Protein AF-A0A925ZHE9-F1 (afdb_monomer)

Solvent-accessible surface area (backbone atoms only — not comparable to full-atom values): 6860 Å² total; per-residue (Å²): 112,70,65,62,51,52,51,48,53,51,49,50,53,54,48,51,52,53,48,51,56,50,72,44,101,66,82,59,87,50,66,69,56,35,51,38,27,52,34,43,50,35,16,62,72,32,33,59,88,24,31,81,38,71,90,48,62,62,64,17,59,75,72,70,27,58,69,44,68,93,78,59,42,76,81,66,66,47,94,32,35,84,45,81,67,48,42,77,71,52,33,71,79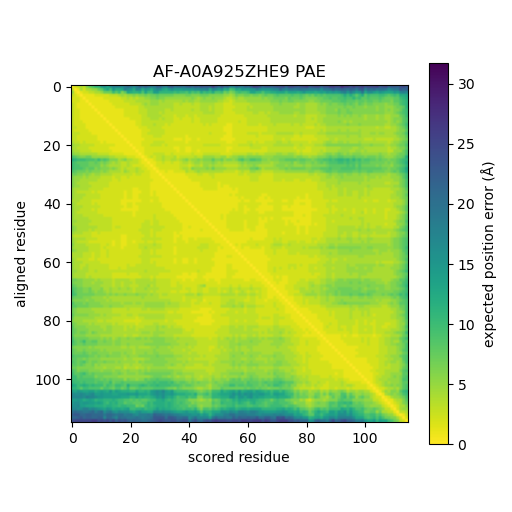,43,47,66,58,24,62,78,64,75,50,73,68,90,64,64,78,91,57,72,81,77,119

Sequence (115 aa):
VGEVLAAGLLTTCVYEFVHCIQHLAYKPKSRLLADMKRRHMAHHFHDEDGNYGITTFFWDKAFGTYYDRALGHRPEKSPTVFNLGYDEDVAKEYPWVAELSGGVATGHPRQRGRG

Mean predicted aligned error: 4.67 Å

Structure (mmCIF, N/CA/C/O backbone):
data_AF-A0A925ZHE9-F1
#
_entry.id   AF-A0A925ZHE9-F1
#
loop_
_atom_site.group_PDB
_atom_site.id
_atom_site.type_symbol
_atom_site.label_atom_id
_atom_site.label_alt_id
_atom_site.label_comp_id
_atom_site.label_asym_id
_atom_site.label_entity_id
_atom_site.label_seq_id
_atom_site.pdbx_PDB_ins_code
_atom_site.Cartn_x
_atom_site.Cartn_y
_atom_site.Cartn_z
_atom_site.occupancy
_atom_site.B_iso_or_equiv
_atom_site.auth_seq_id
_atom_site.auth_comp_id
_atom_site.auth_asym_id
_atom_site.auth_atom_id
_atom_site.pdbx_PDB_model_num
ATOM 1 N N . VAL A 1 1 ? 21.121 -20.524 -12.258 1.00 73.88 1 VAL A N 1
ATOM 2 C CA . VAL A 1 1 ? 20.809 -20.198 -10.840 1.00 73.88 1 VAL A CA 1
ATOM 3 C C . VAL A 1 1 ? 21.302 -18.803 -10.458 1.00 73.88 1 VAL A C 1
ATOM 5 O O . VAL A 1 1 ? 20.488 -18.019 -9.995 1.00 73.88 1 VAL A O 1
ATOM 8 N N . GLY A 1 2 ? 22.573 -18.450 -10.710 1.00 86.12 2 GLY A N 1
ATOM 9 C CA . GLY A 1 2 ? 23.110 -17.118 -10.374 1.00 86.12 2 GLY A CA 1
ATOM 10 C C . GLY A 1 2 ? 22.401 -15.935 -11.051 1.00 86.12 2 GLY A C 1
ATOM 11 O O . GLY A 1 2 ? 22.107 -14.947 -10.391 1.00 86.12 2 GLY A O 1
ATOM 12 N N . GLU A 1 3 ? 22.047 -16.053 -12.333 1.00 89.69 3 GLU A N 1
ATOM 13 C CA . GLU A 1 3 ? 21.380 -14.972 -13.084 1.00 89.69 3 GLU A CA 1
ATOM 14 C C . GLU A 1 3 ? 19.953 -14.688 -12.597 1.00 89.69 3 GLU A C 1
ATOM 16 O O . GLU A 1 3 ? 19.568 -13.533 -12.445 1.00 89.69 3 GLU A O 1
ATOM 21 N N . VAL A 1 4 ? 19.181 -15.735 -12.288 1.00 95.00 4 VAL A N 1
ATOM 22 C CA . VAL A 1 4 ? 17.815 -15.604 -11.751 1.00 95.00 4 VAL A CA 1
ATOM 23 C C . VAL A 1 4 ? 17.843 -14.942 -10.375 1.00 95.00 4 VAL A C 1
ATOM 25 O O . VAL A 1 4 ? 17.028 -14.066 -10.098 1.00 95.00 4 VAL A O 1
ATOM 28 N N . LEU A 1 5 ? 18.813 -15.311 -9.533 1.00 96.25 5 LEU A N 1
ATOM 29 C CA . LEU A 1 5 ? 19.010 -14.669 -8.237 1.00 96.25 5 LEU A CA 1
ATOM 30 C C . LEU A 1 5 ? 19.387 -13.191 -8.400 1.00 96.25 5 LEU A C 1
ATOM 32 O O . LEU A 1 5 ? 18.794 -12.339 -7.745 1.00 96.25 5 LEU A O 1
ATOM 36 N N . ALA A 1 6 ? 20.329 -12.877 -9.294 1.00 97.06 6 ALA A N 1
ATOM 37 C CA . ALA A 1 6 ? 20.739 -11.500 -9.558 1.00 97.06 6 ALA A CA 1
ATOM 38 C C . ALA A 1 6 ? 19.571 -10.643 -10.075 1.00 97.06 6 ALA A C 1
ATOM 40 O O . ALA A 1 6 ? 19.356 -9.535 -9.585 1.00 97.06 6 ALA A O 1
ATOM 41 N N . ALA A 1 7 ? 18.776 -11.170 -11.009 1.00 96.88 7 ALA A N 1
ATOM 42 C CA . ALA A 1 7 ? 17.582 -10.499 -11.517 1.00 96.88 7 ALA A CA 1
ATOM 43 C C . ALA A 1 7 ? 16.522 -10.301 -10.423 1.00 96.88 7 ALA A C 1
ATOM 45 O O . ALA A 1 7 ? 15.929 -9.224 -10.335 1.00 96.88 7 ALA A O 1
ATOM 46 N N . GLY A 1 8 ? 16.313 -11.303 -9.563 1.00 96.81 8 GLY A N 1
ATOM 47 C CA . GLY A 1 8 ? 15.412 -11.208 -8.416 1.00 96.81 8 GLY A CA 1
ATOM 48 C C . GLY A 1 8 ? 15.835 -10.107 -7.445 1.00 96.81 8 GLY A C 1
ATOM 49 O O . GLY A 1 8 ? 15.035 -9.233 -7.128 1.00 96.81 8 GLY A O 1
ATOM 50 N N . LEU A 1 9 ? 17.113 -10.081 -7.054 1.00 97.50 9 LEU A N 1
ATOM 51 C CA . LEU A 1 9 ? 17.661 -9.048 -6.171 1.00 97.50 9 LEU A CA 1
ATOM 52 C C . LEU A 1 9 ? 17.543 -7.651 -6.782 1.00 97.50 9 LEU A C 1
ATOM 54 O O . LEU A 1 9 ? 17.102 -6.723 -6.109 1.00 97.50 9 LEU A O 1
ATOM 58 N N . LEU A 1 10 ? 17.887 -7.501 -8.064 1.00 97.56 10 LEU A N 1
ATOM 59 C CA . LEU A 1 10 ? 17.755 -6.223 -8.759 1.00 97.56 10 LEU A CA 1
ATOM 60 C C . LEU A 1 10 ? 16.294 -5.760 -8.795 1.00 97.56 10 LEU A C 1
ATOM 62 O O . LEU A 1 10 ? 16.015 -4.593 -8.528 1.00 97.56 10 LEU A O 1
ATOM 66 N N . THR A 1 11 ? 15.367 -6.675 -9.080 1.00 96.56 11 THR A N 1
ATOM 67 C CA . THR A 1 11 ? 13.928 -6.383 -9.102 1.00 96.56 11 THR A CA 1
ATOM 68 C C . THR A 1 11 ? 13.446 -5.921 -7.731 1.00 96.56 11 THR A C 1
ATOM 70 O O . THR A 1 11 ? 12.778 -4.892 -7.650 1.00 96.56 11 THR A O 1
ATOM 73 N N . THR A 1 12 ? 13.842 -6.609 -6.656 1.00 96.75 12 THR A N 1
ATOM 74 C CA . THR A 1 12 ? 13.523 -6.209 -5.278 1.00 96.75 12 THR A CA 1
ATOM 75 C C . THR A 1 12 ? 14.099 -4.835 -4.944 1.00 96.75 12 THR A C 1
ATOM 77 O O . THR A 1 12 ? 13.378 -3.985 -4.432 1.00 96.75 12 THR A O 1
ATOM 80 N N . CYS A 1 13 ? 15.360 -4.559 -5.289 1.00 97.94 13 CYS A N 1
ATOM 81 C CA . CYS A 1 13 ? 15.969 -3.248 -5.049 1.00 97.94 13 CYS A CA 1
ATOM 82 C C . CYS A 1 13 ? 15.222 -2.118 -5.772 1.00 97.94 13 CYS A C 1
ATOM 84 O O . CYS A 1 13 ? 14.976 -1.067 -5.183 1.00 97.94 13 CYS A O 1
ATOM 86 N N . VAL A 1 14 ? 14.843 -2.322 -7.038 1.00 96.19 14 VAL A N 1
ATOM 87 C CA . VAL A 1 14 ? 14.069 -1.331 -7.803 1.00 96.19 14 VAL A CA 1
ATOM 88 C C . VAL A 1 14 ? 12.676 -1.151 -7.203 1.00 96.19 14 VAL A C 1
ATOM 90 O O . VAL A 1 14 ? 12.219 -0.017 -7.057 1.00 96.19 14 VAL A O 1
ATOM 93 N N . TYR A 1 15 ? 12.014 -2.247 -6.835 1.00 96.56 15 TYR A N 1
ATOM 94 C CA . TYR A 1 15 ? 10.705 -2.224 -6.192 1.00 96.56 15 TYR A CA 1
ATOM 95 C C . TYR A 1 15 ? 10.731 -1.408 -4.893 1.00 96.56 15 TYR A C 1
ATOM 97 O O . TYR A 1 15 ? 9.967 -0.452 -4.762 1.00 96.56 15 TYR A O 1
ATOM 105 N N . GLU A 1 16 ? 11.672 -1.699 -3.992 1.00 97.12 16 GLU A N 1
ATOM 106 C CA . GLU A 1 16 ? 11.813 -0.987 -2.717 1.00 97.12 16 GLU A CA 1
ATOM 107 C C . GLU A 1 16 ? 12.249 0.472 -2.897 1.00 97.12 16 GLU A C 1
ATOM 109 O O . GLU A 1 16 ? 11.799 1.358 -2.171 1.00 97.12 16 GLU A O 1
ATOM 114 N N . PHE A 1 17 ? 13.078 0.773 -3.900 1.00 94.44 17 PHE A N 1
ATOM 115 C CA . PHE A 1 17 ? 13.438 2.155 -4.217 1.00 94.44 17 PHE A CA 1
ATOM 116 C C . PHE A 1 17 ? 12.210 2.982 -4.625 1.00 94.44 17 PHE A C 1
ATOM 118 O O . PHE A 1 17 ? 12.008 4.095 -4.129 1.00 94.44 17 PHE A O 1
ATOM 125 N N . VAL A 1 18 ? 11.362 2.436 -5.504 1.00 94.19 18 VAL A N 1
ATOM 126 C CA . VAL A 1 18 ? 10.115 3.094 -5.918 1.00 94.19 18 VAL A CA 1
ATOM 127 C C . VAL A 1 18 ? 9.160 3.228 -4.734 1.00 94.19 18 VAL A C 1
ATOM 129 O O . VAL A 1 18 ? 8.608 4.311 -4.527 1.00 94.19 18 VAL A O 1
ATOM 132 N N . HIS A 1 19 ? 9.015 2.171 -3.933 1.00 96.50 19 HIS A N 1
ATOM 133 C CA . HIS A 1 19 ? 8.204 2.166 -2.719 1.00 96.50 19 HIS A CA 1
ATOM 134 C C . HIS A 1 19 ? 8.622 3.285 -1.751 1.00 96.50 19 HIS A C 1
ATOM 136 O O . HIS A 1 19 ? 7.802 4.105 -1.331 1.00 96.50 19 HIS A O 1
ATOM 142 N N . CYS A 1 20 ? 9.925 3.398 -1.480 1.00 95.31 20 CYS A N 1
ATOM 143 C CA . CYS A 1 20 ? 10.494 4.429 -0.619 1.00 95.31 20 CYS A CA 1
ATOM 144 C C . CYS A 1 20 ? 10.135 5.841 -1.106 1.00 95.31 20 CYS A C 1
ATOM 146 O O . CYS A 1 20 ? 9.613 6.654 -0.340 1.00 95.31 20 CYS A O 1
ATOM 148 N N . ILE A 1 21 ? 10.319 6.126 -2.402 1.00 92.44 21 ILE A N 1
ATOM 149 C CA . I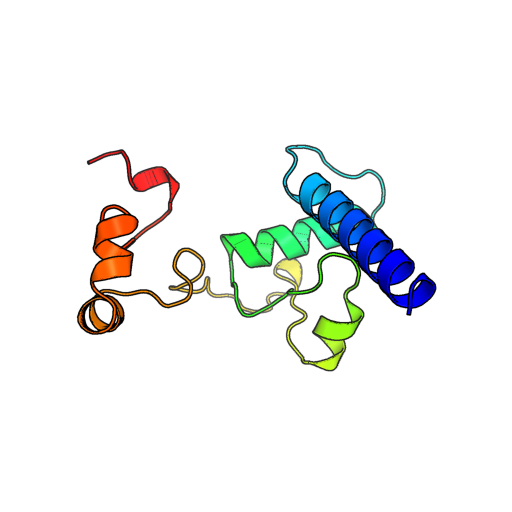LE A 1 21 ? 9.984 7.435 -2.988 1.00 92.44 2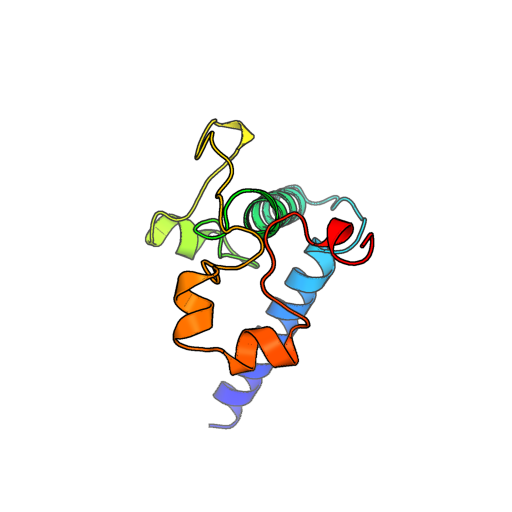1 ILE A CA 1
ATOM 150 C C . ILE A 1 21 ? 8.510 7.800 -2.776 1.00 92.44 21 ILE A C 1
ATOM 152 O O . ILE A 1 21 ? 8.189 8.975 -2.561 1.00 92.44 21 ILE A O 1
ATOM 156 N N . GLN A 1 22 ? 7.604 6.824 -2.837 1.00 95.00 22 GLN A N 1
ATOM 157 C CA . GLN A 1 22 ? 6.173 7.065 -2.665 1.00 95.00 22 GLN A CA 1
ATOM 158 C C . GLN A 1 22 ? 5.829 7.527 -1.238 1.00 95.00 22 GLN A C 1
ATOM 160 O O . GLN A 1 22 ? 4.916 8.342 -1.082 1.00 95.00 22 GLN A O 1
ATOM 165 N N . HIS A 1 23 ? 6.602 7.119 -0.226 1.00 94.88 23 HIS A N 1
ATOM 166 C CA . HIS A 1 23 ? 6.447 7.573 1.162 1.00 94.88 23 HIS A CA 1
ATOM 167 C C . HIS A 1 23 ? 7.122 8.913 1.483 1.00 94.88 23 HIS A C 1
ATOM 169 O O . HIS A 1 23 ? 6.738 9.572 2.450 1.00 94.88 23 HIS A O 1
ATOM 175 N N . LEU A 1 24 ? 8.092 9.365 0.682 1.00 94.00 24 LEU A N 1
ATOM 176 C CA . LEU A 1 24 ? 8.756 10.653 0.914 1.00 94.00 24 LEU A CA 1
ATOM 177 C C . LEU A 1 24 ? 7.773 11.823 0.800 1.00 94.00 24 LEU A C 1
ATOM 179 O O . LEU A 1 24 ? 6.881 11.812 -0.046 1.00 94.00 24 LEU A O 1
ATOM 183 N N . ALA A 1 25 ? 7.974 12.895 1.568 1.00 91.38 25 ALA A N 1
ATOM 184 C CA . ALA A 1 25 ? 7.161 14.120 1.529 1.00 91.38 25 ALA A CA 1
ATOM 185 C C . ALA A 1 25 ? 7.438 15.008 0.289 1.00 91.38 25 ALA A C 1
ATOM 187 O O . ALA A 1 25 ? 7.603 16.219 0.383 1.00 91.38 25 ALA A O 1
ATOM 188 N N . TYR A 1 26 ? 7.498 14.400 -0.896 1.00 90.81 26 TYR A N 1
ATOM 189 C CA . TYR A 1 26 ? 7.795 15.037 -2.180 1.00 90.81 26 TYR A CA 1
ATOM 190 C C . TYR A 1 26 ? 6.684 14.753 -3.199 1.00 90.81 26 TYR A C 1
ATOM 192 O O . TYR A 1 26 ? 6.076 13.681 -3.187 1.00 90.81 26 TYR A O 1
ATOM 200 N N . LYS A 1 27 ? 6.402 15.698 -4.101 1.00 89.75 27 LYS A N 1
ATOM 201 C CA . LYS A 1 27 ? 5.441 15.509 -5.197 1.00 89.75 27 LYS A CA 1
ATOM 202 C C . LYS A 1 27 ? 6.176 15.180 -6.503 1.00 89.75 27 LYS A C 1
ATOM 204 O O . LYS A 1 27 ? 6.862 16.061 -7.025 1.00 89.75 27 LYS A O 1
ATOM 209 N N . PRO A 1 28 ? 5.996 13.973 -7.075 1.00 91.56 28 PRO A N 1
ATOM 210 C CA . PRO A 1 28 ? 6.614 13.626 -8.345 1.00 91.56 28 PRO A CA 1
ATOM 211 C C . PRO A 1 28 ? 6.216 14.545 -9.495 1.00 91.56 28 PRO A C 1
ATOM 213 O O . PRO A 1 28 ? 5.044 14.886 -9.649 1.00 91.56 28 PRO A O 1
ATOM 216 N N . LYS A 1 29 ? 7.198 14.919 -10.328 1.00 91.88 29 LYS A N 1
ATOM 217 C CA . LYS A 1 29 ? 6.956 15.683 -11.567 1.00 91.88 29 LYS A CA 1
ATOM 218 C C . LYS A 1 29 ? 6.297 14.823 -12.649 1.00 91.88 29 LYS A C 1
ATOM 220 O O . LYS A 1 29 ? 5.487 15.317 -13.424 1.00 91.88 29 LYS A O 1
ATOM 225 N N . SER A 1 30 ? 6.645 13.535 -12.700 1.00 94.06 30 SER A N 1
ATOM 226 C CA . SER A 1 30 ? 6.029 12.580 -13.623 1.00 94.06 30 SER A CA 1
ATOM 227 C C . SER A 1 30 ? 4.602 12.261 -13.185 1.00 94.06 30 SER A C 1
ATOM 229 O O . SER A 1 30 ? 4.380 11.873 -12.037 1.00 94.06 30 SER A O 1
ATOM 231 N N . ARG A 1 31 ? 3.648 12.373 -14.118 1.00 93.69 31 ARG A N 1
ATOM 232 C CA . ARG A 1 31 ? 2.233 12.045 -13.878 1.00 93.69 31 ARG A CA 1
ATOM 233 C C . ARG A 1 31 ? 2.056 10.599 -13.421 1.00 93.69 31 ARG A C 1
ATOM 235 O O . ARG A 1 31 ? 1.361 10.365 -12.443 1.00 93.69 31 ARG A O 1
ATOM 242 N N . LEU A 1 32 ? 2.751 9.660 -14.067 1.00 92.69 32 LEU A N 1
ATOM 243 C CA . LEU A 1 32 ? 2.689 8.241 -13.715 1.00 92.69 32 LEU A CA 1
ATOM 244 C C . LEU A 1 32 ? 3.132 8.001 -12.266 1.00 92.69 32 LEU A C 1
ATOM 246 O O . LEU A 1 32 ? 2.421 7.353 -11.506 1.00 92.69 32 LEU A O 1
ATOM 250 N N . LEU A 1 33 ? 4.272 8.571 -11.865 1.00 92.50 33 LEU A N 1
ATOM 251 C CA . LEU A 1 33 ? 4.786 8.423 -10.499 1.00 92.50 33 LEU A CA 1
ATOM 252 C C . LEU A 1 33 ? 3.887 9.114 -9.467 1.00 92.50 33 LEU A C 1
ATOM 254 O O . LEU A 1 33 ? 3.736 8.621 -8.352 1.00 92.50 33 LEU A O 1
ATOM 258 N N . ALA A 1 34 ? 3.281 10.248 -9.828 1.00 94.44 34 ALA A N 1
ATOM 259 C CA . ALA A 1 34 ? 2.313 10.923 -8.973 1.00 94.44 34 ALA A CA 1
ATOM 260 C C . ALA A 1 34 ? 1.047 10.072 -8.771 1.00 94.44 34 ALA A C 1
ATOM 262 O O . ALA A 1 34 ? 0.552 9.991 -7.648 1.00 94.44 34 ALA A O 1
ATOM 263 N N . ASP A 1 35 ? 0.561 9.402 -9.819 1.00 95.06 35 ASP A N 1
ATOM 264 C CA . ASP A 1 35 ? -0.569 8.475 -9.726 1.00 95.06 35 ASP A CA 1
ATOM 265 C C . ASP A 1 35 ? -0.231 7.225 -8.912 1.00 95.06 35 ASP A C 1
ATOM 267 O O . ASP A 1 35 ? -1.028 6.835 -8.061 1.00 95.06 35 ASP A O 1
ATOM 271 N N . MET A 1 36 ? 0.953 6.635 -9.113 1.00 95.69 36 MET A N 1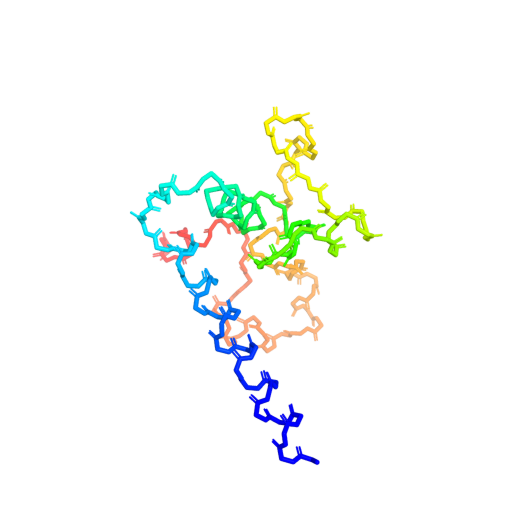
ATOM 272 C CA . MET A 1 36 ? 1.426 5.504 -8.305 1.00 95.69 36 MET A CA 1
ATOM 273 C C . MET A 1 36 ? 1.474 5.879 -6.827 1.00 95.69 36 MET A C 1
ATOM 275 O O . MET A 1 36 ? 0.843 5.228 -6.002 1.00 95.69 36 MET A O 1
ATOM 279 N N . LYS A 1 37 ? 2.118 7.007 -6.502 1.00 96.06 37 LYS A N 1
ATOM 280 C CA . LYS A 1 37 ? 2.166 7.521 -5.134 1.00 96.06 37 LYS A CA 1
ATOM 281 C C . LYS A 1 37 ? 0.770 7.743 -4.557 1.00 96.06 37 LYS A C 1
ATOM 283 O O . LYS A 1 37 ? 0.504 7.349 -3.430 1.00 96.06 37 LYS A O 1
ATOM 288 N N . ARG A 1 38 ? -0.132 8.386 -5.299 1.00 95.69 38 ARG A N 1
ATOM 289 C CA . ARG A 1 38 ? -1.499 8.657 -4.832 1.00 95.69 38 ARG A CA 1
ATOM 290 C C . ARG A 1 38 ? -2.255 7.369 -4.495 1.00 95.69 38 ARG A C 1
ATOM 292 O O . ARG A 1 38 ? -2.962 7.346 -3.492 1.00 95.69 38 ARG A O 1
ATOM 299 N N . ARG A 1 39 ? -2.114 6.326 -5.317 1.00 96.75 39 ARG A N 1
ATOM 300 C CA . ARG A 1 39 ? -2.747 5.013 -5.106 1.00 96.75 39 ARG A CA 1
ATOM 301 C C . ARG A 1 39 ? -2.123 4.260 -3.937 1.00 96.75 39 ARG A C 1
ATOM 303 O O . ARG A 1 39 ? -2.865 3.787 -3.089 1.00 96.75 39 ARG A O 1
ATOM 310 N N . HIS A 1 40 ? -0.797 4.274 -3.828 1.00 97.44 40 HIS A N 1
ATOM 311 C CA . HIS A 1 40 ? -0.074 3.706 -2.689 1.00 97.44 40 HIS A CA 1
ATOM 312 C C . HIS A 1 40 ? -0.473 4.361 -1.359 1.00 97.44 40 HIS A C 1
ATOM 314 O O . HIS A 1 40 ? -0.726 3.708 -0.353 1.00 97.44 40 HIS A O 1
ATOM 320 N N . MET A 1 41 ? -0.635 5.687 -1.350 1.00 96.44 41 MET A N 1
ATOM 321 C CA . MET A 1 41 ? -1.140 6.384 -0.164 1.00 96.44 41 MET A CA 1
ATOM 322 C C . MET A 1 41 ? -2.613 6.048 0.117 1.00 96.44 41 MET A C 1
ATOM 324 O O . MET A 1 41 ? -3.023 6.040 1.272 1.00 96.44 41 MET A O 1
ATOM 328 N N . ALA A 1 42 ? -3.428 5.767 -0.905 1.00 97.12 42 ALA A N 1
ATOM 329 C CA . ALA A 1 42 ? -4.790 5.283 -0.685 1.00 97.12 42 ALA A CA 1
ATOM 330 C C . ALA A 1 42 ? -4.785 3.884 -0.045 1.00 97.12 42 ALA A C 1
ATOM 332 O O . ALA A 1 42 ? -5.512 3.685 0.922 1.00 97.12 42 ALA A O 1
ATOM 333 N N . HIS A 1 43 ? -3.911 2.981 -0.496 1.00 97.38 43 HIS A N 1
ATOM 334 C CA . HIS A 1 43 ? -3.705 1.672 0.129 1.00 97.38 43 HIS A CA 1
ATOM 335 C C . HIS A 1 43 ? -3.408 1.797 1.637 1.00 97.38 43 HIS A C 1
ATOM 337 O O . HIS A 1 43 ? -4.092 1.205 2.461 1.00 97.38 43 HIS A O 1
ATOM 343 N N . HIS A 1 44 ? -2.477 2.674 2.027 1.00 95.56 44 HIS A N 1
ATOM 344 C CA . HIS A 1 44 ? -2.101 2.840 3.439 1.00 95.56 44 HIS A CA 1
ATOM 345 C C . HIS A 1 44 ? -3.096 3.596 4.327 1.00 95.56 44 HIS A C 1
ATOM 347 O O . HIS A 1 44 ? -3.031 3.478 5.551 1.00 95.56 44 HIS A O 1
ATOM 353 N N . PHE A 1 45 ? -3.929 4.471 3.759 1.00 95.06 45 PHE A N 1
ATOM 354 C CA . PHE A 1 45 ? -4.704 5.432 4.558 1.00 95.06 45 PHE A CA 1
ATOM 355 C C . PHE A 1 45 ? -6.210 5.396 4.314 1.00 95.06 45 PHE A C 1
ATOM 357 O O . PHE A 1 45 ? -6.952 6.048 5.062 1.00 95.06 45 PHE A O 1
ATOM 364 N N . HIS A 1 46 ? -6.660 4.681 3.285 1.00 96.25 46 HIS A N 1
ATOM 365 C CA . HIS A 1 46 ? -8.063 4.573 2.902 1.00 96.25 46 HIS A CA 1
ATOM 366 C C . HIS A 1 46 ? -8.562 3.130 2.934 1.00 96.25 46 HIS A C 1
ATOM 368 O O . HIS A 1 46 ? -9.525 2.865 3.642 1.00 96.25 46 HIS A O 1
ATOM 374 N N . ASP A 1 47 ? -7.931 2.230 2.188 1.00 96.81 47 ASP A N 1
ATOM 375 C CA . ASP A 1 47 ? -8.373 0.838 2.071 1.00 96.81 47 ASP A CA 1
ATOM 376 C C . ASP A 1 47 ? -7.208 -0.042 1.605 1.00 96.81 47 ASP A C 1
ATOM 378 O O . ASP A 1 47 ? -6.710 0.128 0.485 1.00 96.81 47 ASP A O 1
ATOM 382 N N . GLU A 1 48 ? -6.785 -0.927 2.502 1.00 96.44 48 GLU A N 1
ATOM 383 C CA . GLU A 1 48 ? -5.687 -1.882 2.389 1.00 96.44 48 GLU A CA 1
ATOM 384 C C . GLU A 1 48 ? -5.986 -3.030 1.415 1.00 96.44 48 GLU A C 1
ATOM 386 O O . GLU A 1 48 ? -5.055 -3.636 0.887 1.00 96.44 48 GLU A O 1
ATOM 391 N N . ASP A 1 49 ? -7.261 -3.278 1.095 1.00 96.88 49 ASP A N 1
ATOM 392 C CA . ASP A 1 49 ? -7.697 -4.349 0.192 1.00 96.88 49 ASP A CA 1
ATOM 393 C C . ASP A 1 49 ? -7.727 -3.913 -1.281 1.00 96.88 49 ASP A C 1
ATOM 395 O O . ASP A 1 49 ? -8.443 -4.468 -2.125 1.00 96.88 49 ASP A O 1
ATOM 399 N N . GLY A 1 50 ? -6.966 -2.875 -1.624 1.00 96.94 50 GLY A N 1
ATOM 400 C CA . GLY A 1 50 ? -6.814 -2.420 -2.996 1.00 96.94 50 GLY A CA 1
ATOM 401 C C . GLY A 1 50 ? -5.516 -1.663 -3.255 1.00 96.94 50 GLY A C 1
ATOM 402 O O . GLY A 1 50 ? -4.833 -1.230 -2.330 1.00 96.94 50 GLY A O 1
ATOM 403 N N . ASN A 1 51 ? -5.216 -1.451 -4.540 1.00 97.75 51 ASN A N 1
ATOM 404 C CA . ASN A 1 51 ? -4.000 -0.794 -5.028 1.00 97.75 51 ASN A CA 1
ATOM 405 C C . ASN A 1 51 ? -2.704 -1.403 -4.446 1.00 97.75 51 ASN A C 1
ATOM 407 O O . ASN A 1 51 ? -1.848 -0.672 -3.951 1.00 97.75 51 ASN A O 1
ATOM 411 N N . TYR A 1 52 ? -2.549 -2.726 -4.531 1.00 97.31 52 TYR A N 1
ATOM 412 C CA . TYR A 1 52 ? -1.349 -3.443 -4.077 1.00 97.31 52 TYR A CA 1
ATOM 413 C C . TYR A 1 52 ? -0.107 -3.127 -4.929 1.00 97.31 52 TYR A C 1
ATOM 415 O O . TYR A 1 52 ? 1.030 -3.343 -4.512 1.00 97.31 52 TYR A O 1
ATOM 423 N N . GLY A 1 53 ? -0.302 -2.659 -6.162 1.00 96.62 53 GLY A N 1
ATOM 424 C CA . GLY A 1 53 ? 0.761 -2.411 -7.121 1.00 96.62 53 GLY A CA 1
ATOM 425 C C . GLY A 1 53 ? 1.601 -1.173 -6.804 1.00 96.62 53 GLY A C 1
ATOM 426 O O . GLY A 1 53 ? 1.164 -0.039 -6.994 1.00 96.62 53 GLY A O 1
ATOM 427 N N . ILE A 1 54 ? 2.868 -1.392 -6.447 1.00 97.12 54 ILE A N 1
ATOM 428 C CA . ILE A 1 54 ? 3.849 -0.320 -6.204 1.00 97.12 54 ILE A CA 1
ATOM 429 C C . ILE A 1 54 ? 4.455 0.223 -7.504 1.00 97.12 54 ILE A C 1
ATOM 431 O O . ILE A 1 54 ? 4.542 1.435 -7.706 1.00 97.12 54 ILE A O 1
ATOM 435 N N . THR A 1 55 ? 4.896 -0.669 -8.397 1.00 95.62 55 THR A N 1
ATOM 436 C CA . THR A 1 55 ? 5.641 -0.322 -9.624 1.00 95.62 55 THR A CA 1
ATOM 437 C C . THR A 1 55 ? 4.799 -0.415 -10.896 1.00 95.62 55 THR A C 1
ATOM 439 O O . THR A 1 55 ? 5.211 0.069 -11.949 1.00 95.62 55 THR A O 1
ATOM 442 N N . THR A 1 56 ? 3.613 -1.023 -10.826 1.00 96.31 56 THR A N 1
ATOM 443 C CA . THR A 1 56 ? 2.694 -1.195 -11.958 1.00 96.31 56 THR A CA 1
ATOM 444 C C . THR A 1 56 ? 1.260 -1.382 -11.473 1.00 96.31 56 THR A C 1
ATOM 446 O O . THR A 1 56 ? 1.034 -1.962 -10.419 1.00 96.31 56 THR A O 1
ATOM 449 N N . PHE A 1 57 ? 0.285 -0.950 -12.275 1.00 96.75 57 PHE A N 1
ATOM 450 C CA . PHE A 1 57 ? -1.147 -1.169 -12.017 1.00 96.75 57 PHE A CA 1
ATOM 451 C C . PHE A 1 57 ? -1.691 -2.440 -12.673 1.00 96.75 57 PHE A C 1
ATOM 453 O O . PHE A 1 57 ? -2.887 -2.709 -12.594 1.00 96.75 57 PHE A O 1
ATOM 460 N N . PHE A 1 58 ? -0.850 -3.170 -13.409 1.00 97.62 58 PHE A N 1
ATOM 461 C CA . PHE A 1 58 ? -1.287 -4.315 -14.202 1.00 97.62 58 PHE A CA 1
ATOM 462 C C . PHE A 1 58 ? -1.970 -5.375 -13.334 1.00 97.62 58 PHE A C 1
ATOM 464 O O . PHE A 1 58 ? -3.105 -5.748 -13.619 1.00 97.62 58 PHE A O 1
ATOM 471 N N . TRP A 1 59 ? -1.316 -5.793 -12.249 1.00 97.38 59 TRP A N 1
ATOM 472 C CA . TRP A 1 59 ? -1.849 -6.818 -11.355 1.00 97.38 59 TRP A CA 1
ATOM 473 C C . TRP A 1 59 ? -3.116 -6.360 -10.644 1.00 97.38 59 TRP A C 1
ATOM 475 O O . TRP A 1 59 ? -4.071 -7.123 -10.568 1.00 97.38 59 TRP A O 1
ATOM 485 N N . ASP A 1 60 ? -3.186 -5.088 -10.250 1.00 98.00 60 ASP A N 1
ATOM 486 C CA . ASP A 1 60 ? -4.403 -4.552 -9.649 1.00 98.00 60 ASP A CA 1
ATOM 487 C C . ASP A 1 60 ? -5.603 -4.588 -10.598 1.00 98.00 60 ASP A C 1
ATOM 489 O O . ASP A 1 60 ? -6.734 -4.844 -10.191 1.00 98.00 60 ASP A O 1
ATOM 493 N N . LYS A 1 61 ? -5.379 -4.335 -11.889 1.00 97.56 61 LYS A N 1
ATOM 494 C CA . LYS A 1 61 ? -6.439 -4.443 -12.898 1.00 97.56 61 LYS A CA 1
ATOM 495 C C . LYS A 1 61 ? -6.787 -5.896 -13.195 1.00 97.56 61 LYS A C 1
ATOM 497 O O . LYS A 1 61 ? -7.961 -6.199 -13.368 1.00 97.56 61 LYS A O 1
ATOM 502 N N . ALA A 1 62 ? -5.787 -6.773 -13.247 1.00 98.31 62 ALA A N 1
ATOM 503 C CA . ALA A 1 62 ? -5.980 -8.194 -13.512 1.00 98.31 62 ALA A CA 1
ATOM 504 C C . ALA A 1 62 ? -6.787 -8.885 -12.401 1.00 98.31 62 ALA A C 1
ATOM 506 O O . ALA A 1 62 ? -7.624 -9.731 -12.699 1.00 98.31 62 ALA A O 1
ATOM 507 N N . PHE A 1 63 ? -6.572 -8.491 -11.143 1.00 98.00 63 PHE A N 1
ATOM 508 C CA . PHE A 1 63 ? -7.226 -9.086 -9.974 1.00 98.00 63 PHE A CA 1
ATOM 509 C C . PHE A 1 63 ? -8.370 -8.242 -9.392 1.00 98.00 63 PHE A C 1
ATOM 511 O O . PHE A 1 63 ? -8.950 -8.613 -8.379 1.00 98.00 63 PHE A O 1
ATOM 518 N N . GLY A 1 64 ? -8.731 -7.122 -10.027 1.00 97.19 64 GLY A N 1
ATOM 519 C CA . GLY A 1 64 ? -9.874 -6.303 -9.605 1.00 97.19 64 GLY A CA 1
ATOM 520 C C . GLY A 1 64 ? -9.647 -5.472 -8.334 1.00 97.19 64 GLY A C 1
ATOM 521 O O . GLY A 1 64 ? -10.606 -5.010 -7.721 1.00 97.19 64 GLY A O 1
ATOM 522 N N . THR A 1 65 ? -8.396 -5.238 -7.944 1.00 97.81 65 THR A N 1
ATOM 523 C CA . THR A 1 65 ? -8.008 -4.449 -6.761 1.00 97.81 65 THR A CA 1
ATOM 524 C C . THR A 1 65 ? -7.644 -3.003 -7.113 1.00 97.81 65 THR A C 1
ATOM 526 O O . THR A 1 65 ? -7.379 -2.186 -6.232 1.00 97.81 65 THR A O 1
ATOM 529 N N . TYR A 1 66 ? -7.674 -2.639 -8.399 1.00 97.81 66 TYR A N 1
ATOM 530 C CA . TYR A 1 66 ? -7.442 -1.272 -8.867 1.00 97.81 66 TYR A CA 1
ATOM 531 C C . TYR A 1 66 ? -8.596 -0.340 -8.482 1.00 97.81 66 TYR A C 1
ATOM 533 O O . TYR A 1 66 ? -9.726 -0.521 -8.941 1.00 97.81 66 TYR A O 1
ATOM 541 N N . TYR A 1 67 ? -8.318 0.728 -7.728 1.00 96.62 67 TYR A N 1
ATOM 542 C CA . TYR A 1 67 ? -9.344 1.720 -7.398 1.00 96.62 67 TYR A CA 1
ATOM 543 C C . TYR A 1 67 ? -8.840 3.160 -7.384 1.00 96.62 67 TYR A C 1
ATOM 545 O O . TYR A 1 67 ? -7.674 3.445 -7.108 1.00 96.62 67 TYR A O 1
ATOM 553 N N . ASP A 1 68 ? -9.743 4.091 -7.696 1.00 95.44 68 ASP A N 1
ATOM 554 C CA . ASP A 1 68 ? -9.468 5.520 -7.699 1.00 95.44 68 ASP A CA 1
ATOM 555 C C . ASP A 1 68 ? -10.514 6.282 -6.882 1.00 95.44 68 ASP A C 1
ATOM 557 O O . ASP A 1 68 ? -11.682 6.364 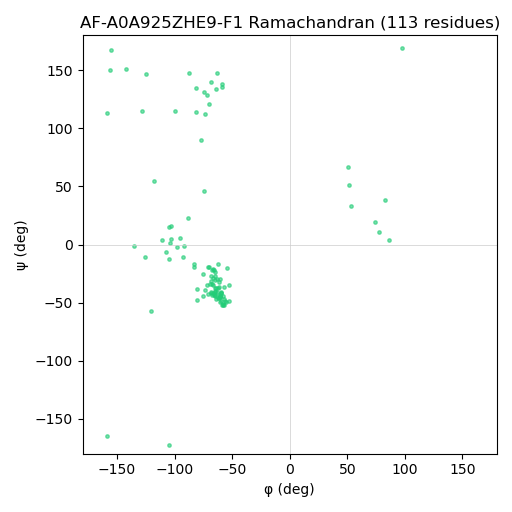-7.259 1.00 95.44 68 ASP A O 1
ATOM 561 N N . ARG A 1 69 ? -10.067 6.893 -5.782 1.00 93.88 69 ARG A N 1
ATOM 562 C CA . ARG A 1 69 ? -10.925 7.694 -4.900 1.00 93.88 69 ARG A CA 1
ATOM 563 C C . ARG A 1 69 ? -11.543 8.897 -5.617 1.00 93.88 69 ARG A C 1
ATOM 565 O O . ARG A 1 69 ? -12.663 9.275 -5.302 1.00 93.88 69 ARG A O 1
ATOM 572 N N . ALA A 1 70 ? -10.848 9.484 -6.595 1.00 90.62 70 ALA A N 1
ATOM 573 C CA . ALA A 1 70 ? -11.372 10.624 -7.351 1.00 90.62 70 ALA A CA 1
ATOM 574 C C . ALA A 1 70 ? -12.530 10.234 -8.287 1.00 90.62 70 ALA A C 1
ATOM 576 O O . ALA A 1 70 ? -13.296 11.100 -8.696 1.00 90.62 70 ALA A O 1
ATOM 577 N N . LEU A 1 71 ? -12.665 8.942 -8.605 1.00 93.19 71 LEU A N 1
ATOM 578 C CA . LEU A 1 71 ? -13.772 8.389 -9.390 1.00 93.19 71 LEU A CA 1
ATOM 579 C C . LEU A 1 71 ? -14.902 7.838 -8.504 1.00 93.19 71 LEU A C 1
ATOM 581 O O . LEU A 1 71 ? -15.833 7.227 -9.015 1.00 93.19 71 LEU A O 1
ATOM 585 N N . GLY A 1 72 ? -14.821 8.021 -7.180 1.00 92.75 72 GLY A N 1
ATOM 586 C CA . GLY A 1 72 ? -15.829 7.537 -6.233 1.00 92.75 72 GLY A CA 1
ATOM 587 C C . GLY A 1 72 ? -15.761 6.037 -5.932 1.00 92.75 72 GLY A C 1
ATOM 588 O O . GLY A 1 72 ? -16.672 5.507 -5.302 1.00 92.75 72 GLY A O 1
ATOM 589 N N . HIS A 1 73 ? -14.703 5.332 -6.350 1.00 96.19 73 HIS A N 1
ATOM 590 C CA . HIS A 1 73 ? -14.529 3.926 -5.981 1.00 96.19 73 HIS A CA 1
ATOM 591 C C . HIS A 1 73 ? -14.246 3.806 -4.482 1.00 96.19 73 HIS A C 1
ATOM 593 O O . HIS A 1 73 ? -13.449 4.587 -3.959 1.00 96.19 73 HIS A O 1
ATOM 599 N N . ARG A 1 74 ? -14.833 2.787 -3.834 1.00 94.12 74 ARG A N 1
ATOM 600 C CA . ARG A 1 74 ? -14.665 2.499 -2.397 1.00 94.12 74 ARG A CA 1
ATOM 601 C C . ARG A 1 74 ? -14.910 3.767 -1.558 1.00 94.12 74 ARG A C 1
ATOM 603 O O . ARG A 1 74 ? -13.965 4.333 -1.015 1.00 94.12 74 ARG A O 1
ATOM 610 N N . PRO A 1 75 ? -16.153 4.285 -1.525 1.00 94.00 75 PRO A N 1
ATOM 611 C CA . PRO A 1 75 ? -16.452 5.584 -0.916 1.00 94.00 75 PRO A CA 1
ATOM 612 C C . PRO A 1 75 ? -16.172 5.611 0.592 1.00 94.00 75 PRO A C 1
ATOM 614 O O . PRO A 1 75 ? -15.803 6.652 1.136 1.00 94.00 75 PRO A O 1
ATOM 617 N N . GLU A 1 76 ? -16.307 4.465 1.251 1.00 95.62 76 GLU A N 1
ATOM 618 C CA . GLU A 1 76 ? -16.039 4.299 2.672 1.00 95.62 76 GLU A CA 1
ATOM 619 C C . GLU A 1 76 ? -14.568 3.966 2.917 1.00 95.62 76 GLU A C 1
ATOM 621 O O . GLU A 1 76 ? -13.899 3.344 2.090 1.00 95.62 76 GLU A O 1
ATOM 626 N N . LYS A 1 77 ? -14.055 4.430 4.055 1.00 94.94 77 LYS A N 1
ATOM 627 C CA . LYS A 1 77 ? -12.717 4.088 4.529 1.00 94.94 77 LYS A CA 1
ATOM 628 C C . LYS A 1 77 ? -12.783 2.729 5.222 1.00 94.94 77 LYS A C 1
ATOM 630 O O . LYS A 1 77 ? -13.659 2.537 6.061 1.00 94.94 77 LYS A O 1
ATOM 635 N N . SER A 1 78 ? -11.837 1.843 4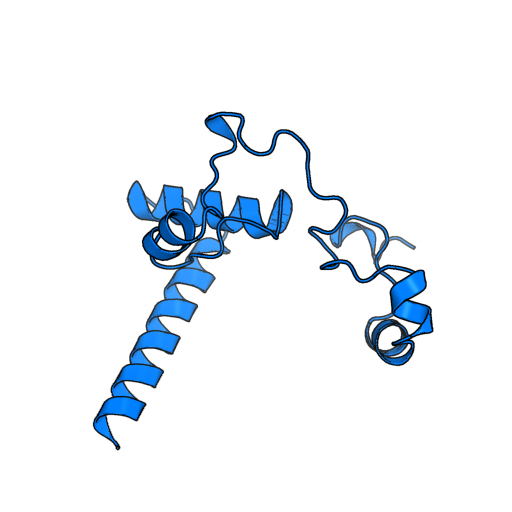.924 1.00 95.12 78 SER A N 1
ATOM 636 C CA . SER A 1 78 ? -11.752 0.542 5.582 1.00 95.12 78 SER A CA 1
ATOM 6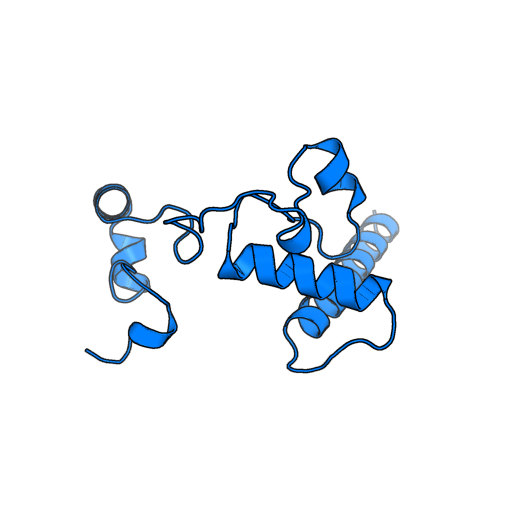37 C C . SER A 1 78 ? -11.585 0.703 7.105 1.00 95.12 78 SER A C 1
ATOM 639 O O . SER A 1 78 ? -10.776 1.532 7.554 1.00 95.12 78 SER A O 1
ATOM 641 N N . PRO A 1 79 ? -12.327 -0.077 7.915 1.00 93.00 79 PRO A N 1
ATOM 642 C CA . PRO A 1 79 ? -12.181 -0.088 9.369 1.00 93.00 79 PRO A CA 1
ATOM 643 C C . PRO A 1 79 ? -10.827 -0.655 9.817 1.00 93.00 79 PRO A C 1
ATOM 645 O O . PRO A 1 79 ? -10.371 -0.349 10.918 1.00 93.00 79 PRO A O 1
ATOM 648 N N . THR A 1 80 ? -10.169 -1.438 8.962 1.00 93.25 80 THR A N 1
ATOM 649 C CA . THR A 1 80 ? -8.986 -2.238 9.290 1.00 93.25 80 THR A CA 1
ATOM 650 C C . THR A 1 80 ? -7.700 -1.741 8.630 1.00 93.25 80 THR A C 1
ATOM 652 O O . THR A 1 80 ? -6.628 -2.289 8.871 1.00 93.25 80 THR A O 1
ATOM 655 N N . VAL A 1 81 ? -7.745 -0.613 7.912 1.00 94.56 81 VAL A N 1
ATOM 656 C CA . VAL A 1 81 ? -6.598 -0.049 7.166 1.00 94.56 81 VAL A CA 1
ATOM 657 C C . VAL A 1 81 ? -5.326 0.182 7.985 1.00 94.56 81 VAL A C 1
ATOM 659 O O . VAL A 1 81 ? -4.231 0.290 7.440 1.00 94.56 81 VAL A O 1
ATOM 662 N N . PHE A 1 82 ? -5.444 0.258 9.310 1.00 92.44 82 PHE A N 1
ATOM 663 C CA . PHE A 1 82 ? -4.309 0.460 10.208 1.00 92.44 82 PHE A CA 1
ATOM 664 C C . PHE A 1 82 ? -3.909 -0.769 11.024 1.00 92.44 82 PHE A C 1
ATOM 666 O O . PHE A 1 82 ? -2.897 -0.702 11.721 1.00 92.44 82 PHE A O 1
ATOM 673 N N . ASN A 1 83 ? -4.672 -1.861 10.963 1.00 91.62 83 ASN A N 1
ATOM 674 C CA . ASN A 1 83 ? -4.413 -3.071 11.743 1.00 91.62 83 ASN A CA 1
ATOM 675 C C . ASN A 1 83 ? -4.539 -4.375 10.940 1.00 91.62 83 ASN A C 1
ATOM 677 O O . ASN A 1 83 ? -4.293 -5.433 11.506 1.00 91.62 83 ASN A O 1
ATOM 681 N N . LEU A 1 84 ? -4.887 -4.317 9.650 1.00 91.94 84 LEU A N 1
ATOM 682 C CA . LEU A 1 84 ? -5.050 -5.479 8.770 1.00 91.94 84 LEU A CA 1
ATOM 683 C C . LEU A 1 84 ? -6.007 -6.541 9.343 1.00 91.94 84 LEU A C 1
ATOM 685 O O . LEU A 1 84 ? -5.790 -7.737 9.170 1.00 91.94 84 LEU A O 1
ATOM 689 N N . GLY A 1 85 ? -7.032 -6.109 10.081 1.00 91.88 85 GLY A N 1
ATOM 690 C CA . GLY A 1 85 ? -8.003 -7.004 10.713 1.00 91.88 85 GLY A CA 1
ATOM 691 C C . GLY A 1 85 ? -7.582 -7.524 12.083 1.00 91.88 85 GLY A C 1
ATOM 692 O O . GLY A 1 85 ? -8.300 -8.323 12.670 1.00 91.88 85 GLY A O 1
ATOM 693 N N . TYR A 1 86 ? -6.446 -7.076 12.623 1.00 92.75 86 TYR A N 1
ATOM 694 C CA . TYR A 1 86 ? -6.014 -7.452 13.964 1.00 92.75 86 TYR A CA 1
ATOM 695 C C . TYR A 1 86 ? -6.798 -6.678 15.039 1.00 92.75 86 TYR A C 1
ATOM 697 O O . TYR A 1 86 ? -6.408 -5.579 15.452 1.00 92.75 86 TYR A O 1
ATOM 705 N N . ASP A 1 87 ? -7.923 -7.251 15.467 1.00 91.94 87 ASP A N 1
ATOM 706 C CA . ASP A 1 87 ? -8.823 -6.720 16.494 1.00 91.94 87 ASP A CA 1
ATOM 707 C C . ASP A 1 87 ? -8.695 -7.456 17.848 1.00 91.94 87 ASP A C 1
ATOM 709 O O . ASP A 1 87 ? -7.780 -8.253 18.070 1.00 91.94 87 ASP A O 1
ATOM 713 N N . GLU A 1 88 ? -9.583 -7.142 18.798 1.00 92.00 88 GLU A N 1
ATOM 714 C CA . GLU A 1 88 ? -9.590 -7.770 20.126 1.00 92.00 88 GLU A CA 1
ATOM 715 C C . GLU A 1 88 ? -9.912 -9.267 20.084 1.00 92.00 88 GLU A C 1
ATOM 717 O O . GLU A 1 88 ? -9.434 -10.013 20.940 1.00 92.00 88 GLU A O 1
ATOM 722 N N . ASP A 1 89 ? -10.707 -9.716 19.114 1.00 93.75 89 ASP A N 1
ATOM 723 C CA . ASP A 1 89 ? -11.065 -11.123 18.980 1.00 93.75 89 ASP A CA 1
ATOM 724 C C . ASP A 1 89 ? -9.887 -11.918 18.413 1.00 93.75 89 ASP A C 1
ATOM 726 O O . ASP A 1 89 ? -9.513 -12.941 18.990 1.00 93.75 89 ASP A O 1
ATOM 730 N N . VAL A 1 90 ? -9.213 -11.397 17.383 1.00 94.56 90 VAL A N 1
ATOM 731 C CA . VAL A 1 90 ? -7.963 -11.974 16.857 1.00 94.56 90 VAL A CA 1
ATOM 732 C C . VAL A 1 90 ? -6.870 -11.971 17.928 1.00 94.56 90 VAL A C 1
ATOM 734 O O . VAL A 1 90 ? -6.110 -12.933 18.052 1.00 94.56 90 VAL A O 1
ATOM 737 N N . ALA A 1 91 ? -6.813 -10.943 18.777 1.00 95.12 91 ALA A N 1
ATOM 738 C CA . ALA A 1 91 ? -5.854 -10.891 19.877 1.00 95.12 91 ALA A CA 1
ATOM 739 C C . ALA A 1 91 ? -6.072 -11.970 20.952 1.00 95.12 91 ALA A C 1
ATOM 741 O O . ALA A 1 91 ? -5.121 -12.305 21.657 1.00 95.12 91 ALA A O 1
ATOM 742 N N . LYS A 1 92 ? -7.275 -12.548 21.079 1.00 96.19 92 LYS A N 1
ATOM 743 C CA . LYS A 1 92 ? -7.502 -13.710 21.962 1.00 96.19 92 LYS A CA 1
ATOM 744 C C . LYS A 1 92 ? -6.823 -14.969 21.421 1.00 96.19 92 LYS A C 1
ATOM 746 O O . LYS A 1 92 ? -6.360 -15.787 22.211 1.00 96.19 92 LYS A O 1
ATOM 751 N N . GLU A 1 93 ? -6.759 -15.118 20.099 1.00 97.31 93 GLU A N 1
ATOM 752 C CA . GLU A 1 93 ? -6.098 -16.243 19.425 1.00 97.31 93 GLU A CA 1
ATOM 753 C C . GLU A 1 93 ? -4.575 -16.048 19.348 1.00 97.31 93 GLU A C 1
ATOM 755 O O . GLU A 1 93 ? -3.816 -16.989 19.583 1.00 97.31 93 GLU A O 1
ATOM 760 N N . TYR A 1 94 ? -4.125 -14.811 19.108 1.00 95.94 94 TYR A N 1
ATOM 761 C CA . TYR A 1 94 ? -2.714 -14.446 18.934 1.00 95.94 94 TYR A CA 1
ATOM 762 C C . TYR A 1 94 ? -2.201 -13.458 20.005 1.00 95.94 94 TYR A C 1
ATOM 764 O O . TYR A 1 94 ? -1.643 -12.411 19.665 1.00 95.94 94 TYR A O 1
ATOM 772 N N . PRO A 1 95 ? -2.321 -13.753 21.313 1.00 95.94 95 PRO A N 1
ATOM 773 C CA . PRO A 1 95 ? -2.070 -12.779 22.382 1.00 95.94 95 PRO A CA 1
ATOM 774 C C . PRO A 1 95 ? -0.641 -12.221 22.398 1.00 95.94 95 PRO A C 1
ATOM 776 O O . PRO A 1 95 ? -0.432 -11.057 22.748 1.00 95.94 95 PRO A O 1
ATOM 779 N N . TRP A 1 96 ? 0.345 -13.002 21.947 1.00 96.50 96 TRP A N 1
ATOM 780 C CA . TRP A 1 96 ? 1.741 -12.561 21.874 1.00 96.50 96 TRP A CA 1
ATOM 781 C C . TRP A 1 96 ? 1.952 -11.410 20.880 1.00 96.50 96 TRP A C 1
ATOM 783 O O . TRP A 1 96 ? 2.866 -10.606 21.058 1.00 96.50 96 TRP A O 1
ATOM 793 N N . VAL A 1 97 ? 1.112 -11.288 19.841 1.00 93.62 97 VAL A N 1
ATOM 794 C CA . VAL A 1 97 ? 1.193 -10.168 18.891 1.00 93.62 97 VAL A CA 1
ATOM 795 C C . VAL A 1 97 ? 0.784 -8.875 19.587 1.00 93.62 97 VAL A C 1
ATOM 797 O O . VAL A 1 97 ? 1.464 -7.861 19.426 1.00 93.62 97 VAL A O 1
ATOM 800 N N . ALA A 1 98 ? -0.264 -8.903 20.416 1.00 92.56 98 ALA A N 1
ATOM 801 C CA . ALA A 1 98 ? -0.663 -7.750 21.219 1.00 92.56 98 ALA A CA 1
ATOM 802 C C . ALA A 1 98 ? 0.409 -7.392 22.261 1.00 92.56 98 ALA A C 1
ATOM 804 O O . ALA A 1 98 ? 0.748 -6.217 22.394 1.00 92.56 98 ALA A O 1
ATOM 805 N N . GLU A 1 99 ? 0.985 -8.382 22.949 1.00 93.00 99 GLU A N 1
ATOM 806 C CA . GLU A 1 99 ? 2.050 -8.174 23.939 1.00 93.00 99 GLU A CA 1
ATOM 807 C C . GLU A 1 99 ? 3.277 -7.483 23.325 1.00 93.00 99 GLU A C 1
ATOM 809 O O . GLU A 1 99 ? 3.692 -6.421 23.792 1.00 93.00 99 GLU A O 1
ATOM 814 N N . LEU A 1 100 ? 3.802 -8.018 22.217 1.00 92.50 100 LEU A N 1
ATOM 815 C CA . LEU A 1 100 ? 4.966 -7.456 21.522 1.00 92.50 100 LEU A CA 1
ATOM 816 C C . LEU A 1 100 ? 4.674 -6.105 20.864 1.00 92.50 100 LEU A C 1
ATOM 818 O O . LEU A 1 100 ? 5.577 -5.287 20.690 1.00 92.50 100 LEU A O 1
ATOM 822 N N . SER A 1 101 ? 3.417 -5.863 20.493 1.00 87.50 101 SER A N 1
ATOM 823 C CA . SER A 1 101 ? 3.020 -4.616 19.849 1.00 87.50 101 SER A CA 1
ATOM 824 C C . SER A 1 101 ? 2.764 -3.487 20.846 1.00 87.50 101 SER A C 1
ATOM 826 O O . SER A 1 101 ? 2.723 -2.341 20.406 1.00 87.50 101 SER A O 1
ATOM 828 N N . GLY A 1 102 ? 2.575 -3.759 22.144 1.00 87.38 102 GLY A N 1
ATOM 829 C CA . GLY A 1 102 ? 2.136 -2.761 23.131 1.00 87.38 102 GLY A CA 1
ATOM 830 C C . GLY A 1 102 ? 0.615 -2.551 23.152 1.00 87.38 102 GLY A C 1
ATOM 831 O O . GLY A 1 102 ? 0.143 -1.421 23.266 1.00 87.38 102 GLY A O 1
ATOM 832 N N . GLY A 1 103 ? -0.150 -3.631 22.984 1.00 87.56 103 GLY A N 1
ATOM 833 C CA . GLY A 1 103 ? -1.615 -3.653 22.966 1.00 87.56 103 GLY A CA 1
ATOM 834 C C . GLY A 1 103 ? -2.229 -3.641 21.563 1.00 87.56 103 GLY A C 1
ATOM 835 O O . GLY A 1 103 ? -1.546 -3.405 20.561 1.00 87.56 103 GLY A O 1
ATOM 836 N N . VAL A 1 104 ? -3.542 -3.883 21.498 1.00 87.94 104 VAL A N 1
ATOM 837 C CA . VAL A 1 104 ? -4.334 -3.885 20.255 1.00 87.94 104 VAL A CA 1
ATOM 838 C C . VAL A 1 104 ? -4.559 -2.449 19.776 1.00 87.94 104 VAL A C 1
ATOM 840 O O . VAL A 1 104 ? -4.944 -1.572 20.549 1.00 87.94 104 VAL A O 1
ATOM 843 N N . ALA A 1 105 ? -4.299 -2.186 18.496 1.00 80.19 105 ALA A N 1
ATOM 844 C CA . ALA A 1 105 ? -4.513 -0.867 17.910 1.00 80.19 105 ALA A CA 1
ATOM 845 C C . ALA A 1 105 ? -5.993 -0.678 17.536 1.00 80.19 105 ALA A C 1
ATOM 847 O O . ALA A 1 105 ? -6.491 -1.326 16.620 1.00 80.19 105 ALA A O 1
ATOM 848 N N 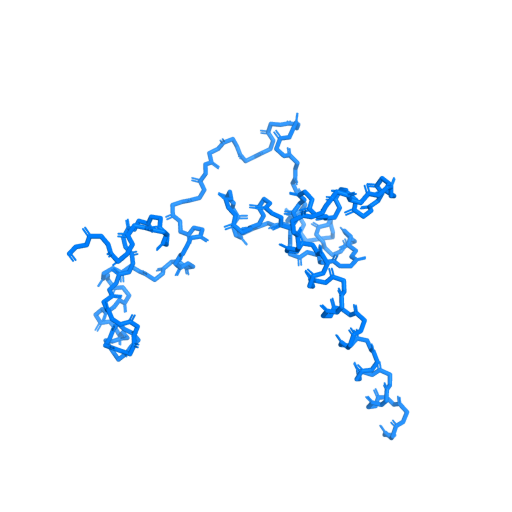. THR A 1 106 ? -6.679 0.243 18.214 1.00 75.88 106 THR A N 1
ATOM 849 C CA . THR A 1 106 ? -8.118 0.521 18.020 1.00 75.88 106 THR A CA 1
ATOM 850 C C . THR A 1 106 ? -8.402 1.804 17.232 1.00 75.88 106 THR A C 1
ATOM 852 O O . THR A 1 106 ? -9.555 2.176 17.026 1.00 75.88 106 THR A O 1
ATOM 855 N N . GLY A 1 107 ? -7.365 2.515 16.781 1.00 77.00 107 GLY A N 1
ATOM 856 C CA . GLY A 1 107 ? -7.515 3.824 16.150 1.00 77.00 107 GLY A CA 1
ATOM 857 C C . GLY A 1 107 ? -6.338 4.224 15.268 1.00 77.00 107 GLY A C 1
ATOM 858 O O . GLY A 1 107 ? -5.502 3.410 14.881 1.00 77.00 107 GLY A O 1
ATOM 859 N N . HIS A 1 108 ? -6.265 5.512 14.927 1.00 80.19 108 HIS A N 1
ATOM 860 C CA . HIS A 1 108 ? -5.221 6.010 14.035 1.00 80.19 108 HIS A CA 1
ATOM 861 C C . HIS A 1 108 ? -3.829 5.844 14.685 1.00 80.19 108 HIS A C 1
ATOM 863 O O . HIS A 1 108 ? -3.652 6.300 15.816 1.00 80.19 108 HIS A O 1
ATOM 869 N N . PRO A 1 109 ? -2.793 5.333 13.984 1.00 79.06 109 PRO A N 1
ATOM 870 C CA . PRO A 1 109 ? -1.480 5.046 14.584 1.00 79.06 109 PRO A CA 1
ATOM 871 C C . PRO A 1 109 ? -0.849 6.229 15.337 1.00 79.06 109 PRO A C 1
ATOM 873 O O . PRO A 1 109 ? -0.237 6.072 16.387 1.00 79.06 109 PRO A O 1
ATOM 876 N N . ARG A 1 110 ? -1.068 7.455 14.846 1.00 76.69 110 ARG A N 1
ATOM 877 C CA . ARG A 1 110 ? -0.622 8.707 15.498 1.00 76.69 110 ARG A CA 1
ATOM 878 C C . ARG A 1 110 ? -1.228 8.977 16.886 1.00 76.69 110 ARG A C 1
ATOM 880 O O . ARG A 1 110 ? -0.717 9.842 17.588 1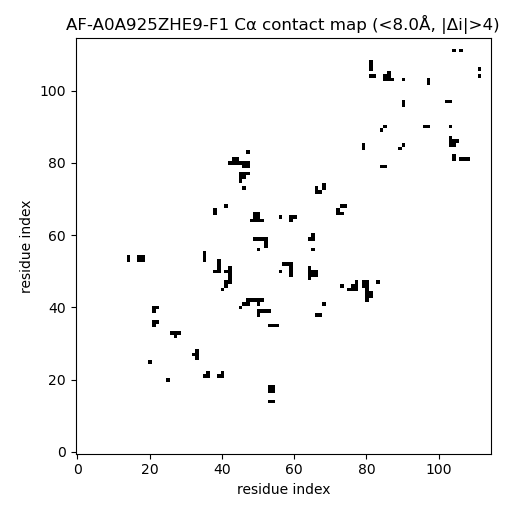.00 76.69 110 ARG A O 1
ATOM 887 N N . GLN A 1 111 ? -2.315 8.310 17.263 1.00 73.75 111 GLN A N 1
ATOM 888 C CA . GLN A 1 111 ? -2.987 8.483 18.557 1.00 73.75 111 GLN A CA 1
ATOM 889 C C . GLN A 1 111 ? -2.482 7.493 19.618 1.00 73.75 111 GLN A C 1
ATOM 891 O O . GLN A 1 111 ? -2.755 7.687 20.796 1.00 73.75 111 GLN A O 1
ATOM 896 N N . ARG A 1 112 ? -1.690 6.486 19.225 1.00 66.56 112 ARG A N 1
ATOM 897 C CA . ARG A 1 112 ? -1.265 5.372 20.086 1.00 66.56 112 ARG A CA 1
ATOM 898 C C . ARG A 1 112 ? -0.370 5.772 21.270 1.00 66.56 112 ARG A C 1
ATOM 900 O O . ARG A 1 112 ? -0.333 5.061 22.259 1.00 66.56 112 ARG A O 1
ATOM 907 N N . GLY A 1 113 ? 0.331 6.904 21.180 1.00 60.75 113 GLY A N 1
ATOM 908 C CA . GLY A 1 113 ? 1.215 7.420 22.238 1.00 60.75 113 GLY A CA 1
ATOM 909 C C . GLY A 1 113 ? 0.655 8.609 23.027 1.00 60.75 113 GLY A C 1
ATOM 910 O O . GLY A 1 113 ? 1.429 9.332 23.641 1.00 60.75 113 GLY A O 1
ATOM 911 N N . ARG A 1 114 ? -0.653 8.888 22.930 1.00 58.41 114 ARG A N 1
ATOM 912 C CA . ARG A 1 114 ? -1.320 9.997 23.646 1.00 58.41 114 ARG A CA 1
ATOM 913 C C . ARG A 1 114 ? -2.138 9.537 24.865 1.00 58.41 114 ARG A C 1
ATOM 915 O O . ARG A 1 114 ? -2.982 10.302 25.326 1.00 58.41 114 ARG A O 1
ATOM 922 N N . GLY A 1 115 ? -1.910 8.310 25.331 1.00 49.84 115 GLY A N 1
ATOM 923 C CA . GLY A 1 115 ? -2.476 7.753 26.565 1.00 49.84 115 GLY A CA 1
ATOM 924 C C . GLY A 1 115 ? -1.525 7.904 27.738 1.00 49.84 115 GLY A C 1
ATOM 925 O O . GLY A 1 115 ? -0.299 7.876 27.487 1.00 49.84 115 GLY A O 1
#

Foldseek 3Di:
DVVVVVVVVVVVVVLVVLVVVLPDPDQDPDPVSNVLSVLVVCCQWFNVQASPDRPDCVVRVVVVRDDDVVVVPNVHGDQCSHPVPQDPVVCVVVVVVQVVVVHTDRDDPVCPPVD

pLDDT: mean 92.26, std 8.26, range [49.84, 98.31]

Nearest PDB structures (foldseek):
  4zr0-assembly1_A  TM=9.103E-01  e=1.608E-02  Saccharomyces cerevisiae S288C

Secondary structure (DSSP, 8-state):
-HHHHHHHHHHHHHHHHHHHHHHSS---SSHHHHHHHHHHHHHHHT-TTS---SS-SHHHHHTT----GGGT-S-SPPTTTTTTT--HHHHHHSHHHHHHHTS---S-GGGTT--

Radius of gyration: 17.27 Å; Cα contacts (8 Å, |Δi|>4): 101; chains: 1; bounding box: 40×36×41 Å